Protein AF-A0A101MSZ0-F1 (afdb_monomer)

Radius of gyration: 18.2 Å; Cα contacts (8 Å, |Δi|>4): 68; chains: 1; bounding box: 48×34×47 Å

Mean predicted aligned error: 9.22 Å

Solvent-accessible surface area (backbone atoms only — not comparable to full-atom values): 7455 Å² total; per-residue (Å²): 107,49,68,53,32,49,51,37,28,51,51,32,48,50,64,41,64,52,72,87,68,67,93,82,49,63,66,69,79,69,37,85,77,57,60,75,51,67,66,57,51,57,62,54,51,48,53,57,49,42,71,75,42,57,81,89,47,35,65,58,46,51,51,50,52,51,51,53,50,53,50,51,51,53,51,52,51,52,51,41,53,48,37,49,72,70,72,53,94,76,76,48,62,67,60,30,51,37,56,36,28,50,52,50,29,54,56,28,49,52,48,33,53,53,39,49,49,52,52,54,50,40,71,76,53,68,74,77,77,81,131

Secondary structure (DSSP, 8-state):
-HHHHHHHHHHHHHHHH-----TT-HHHHHTTTTHHHHHHHHHHHHHHHHHSS-GGGHHHHHHHHHHHHHHHHHHHHHHHHHHHHHS-SS--HHHHHHHHHHHHHHHHHHHHHHHHHHHHHHHHS--PPP-

Sequence (131 aa):
MVLAMVAFLVANILEATMPPPNLLDPGIIFGDHRPLGMGMFFPAAMMMLSAAVSREHQGIAASLLLTTNNYAISIGLAIASTILCYTTDDMDLFAMCRNGWYVAVGLSSLGVIISVGSLFYQRRHPIMKPH

Foldseek 3Di:
DLVLLVVQLVVLVCQLPDDDDPPPDVCVVVPPPPCSNPVPPLVVQLVVQCLVDDPVCSVVSNVVSVVVVVVVVVVLVVVLVVLQVPVDPPNPPSVSSSSSSVVSSVVSVVVNVVVVVVVVVCVVPVDPRDD

Organism: Penicillium freii (NCBI:txid48697)

pLDDT: mean 77.39, std 14.08, range [36.91, 94.0]

InterPro domains:
  IPR020846 Major facilitator superfamily domain [PS50850] (1-131)
  IPR036259 MFS transporter superfamily [G3DSA:1.20.1250.20] (1-130)
  IPR036259 MFS transporter superfamily [SSF103473] (21-126)

Nearest PDB structures (foldseek):
  4ja4-assembly2_B  TM=5.532E-01  e=4.816E+00  Escherichia coli K-12

Structure (mmCIF, N/CA/C/O backbone):
data_AF-A0A101MSZ0-F1
#
_entry.id   AF-A0A101MSZ0-F1
#
loop_
_atom_site.group_PDB
_atom_site.id
_atom_site.type_symbol
_atom_site.label_atom_id
_atom_site.label_alt_id
_atom_site.label_comp_id
_atom_site.label_asym_id
_atom_site.label_entity_id
_atom_site.label_seq_id
_atom_site.pdbx_PDB_ins_code
_atom_site.Cartn_x
_atom_site.Cartn_y
_atom_site.Cartn_z
_atom_site.occupancy
_atom_site.B_iso_or_equiv
_atom_site.auth_seq_id
_atom_site.auth_comp_id
_atom_site.auth_asym_id
_atom_site.auth_atom_id
_atom_site.pdbx_PDB_model_num
ATOM 1 N N . MET A 1 1 ? -15.585 2.965 0.648 1.00 74.19 1 MET A N 1
ATOM 2 C CA . MET A 1 1 ? -14.369 2.122 0.595 1.00 74.19 1 MET A CA 1
ATOM 3 C C . MET A 1 1 ? -14.145 1.558 -0.805 1.00 74.19 1 MET A C 1
ATOM 5 O O . MET A 1 1 ? -13.200 2.008 -1.431 1.00 74.19 1 MET A O 1
ATOM 9 N N . VAL A 1 2 ? -15.032 0.715 -1.358 1.00 81.50 2 VAL A N 1
ATOM 10 C CA . VAL A 1 2 ? -14.841 0.123 -2.708 1.00 81.50 2 VAL A CA 1
ATOM 11 C C . VAL A 1 2 ? -14.612 1.175 -3.801 1.00 81.50 2 VAL A C 1
ATOM 13 O O . VAL A 1 2 ? -13.617 1.101 -4.509 1.00 81.50 2 VAL A O 1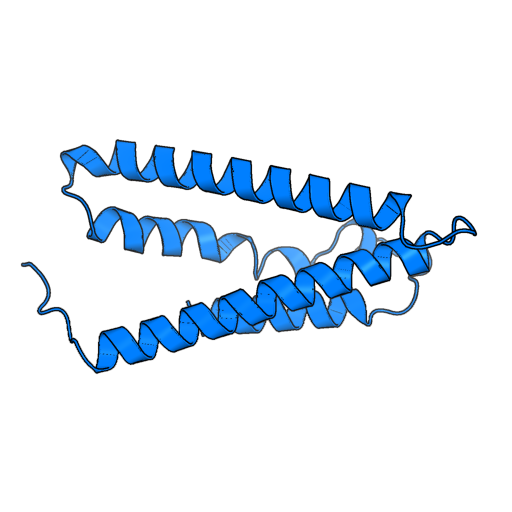
ATOM 16 N N . LEU A 1 3 ? -15.478 2.193 -3.899 1.00 79.62 3 LEU A N 1
ATOM 17 C CA . LEU A 1 3 ? -15.347 3.248 -4.916 1.00 79.62 3 LEU A CA 1
ATOM 18 C C . LEU A 1 3 ? -14.007 4.002 -4.818 1.00 79.62 3 LEU A C 1
ATOM 20 O O . LEU A 1 3 ? -13.386 4.280 -5.835 1.00 79.62 3 LEU A O 1
ATOM 24 N N . ALA A 1 4 ? -13.538 4.272 -3.596 1.00 76.69 4 ALA A N 1
ATOM 25 C CA . ALA A 1 4 ? -12.250 4.924 -3.362 1.00 76.69 4 ALA A CA 1
ATOM 26 C C . ALA A 1 4 ? -11.068 4.027 -3.770 1.00 76.69 4 ALA A C 1
ATOM 28 O O . ALA A 1 4 ? -10.131 4.514 -4.389 1.00 76.69 4 ALA A O 1
ATOM 29 N N . MET A 1 5 ? -11.129 2.720 -3.486 1.00 82.44 5 MET A N 1
ATOM 30 C CA . MET A 1 5 ? -10.090 1.765 -3.903 1.00 82.44 5 MET A CA 1
ATOM 31 C C . MET A 1 5 ? -10.036 1.605 -5.427 1.00 82.44 5 MET A C 1
ATOM 33 O O . MET A 1 5 ? -8.953 1.505 -5.992 1.00 82.44 5 MET A O 1
ATOM 37 N N . VAL A 1 6 ? -11.189 1.632 -6.104 1.00 83.94 6 VAL A N 1
ATOM 38 C CA . VAL A 1 6 ? -11.249 1.606 -7.573 1.00 83.94 6 VAL A CA 1
ATOM 39 C C . VAL A 1 6 ? -10.675 2.892 -8.164 1.00 83.94 6 VAL A C 1
ATOM 41 O O . VAL A 1 6 ? -9.855 2.818 -9.072 1.00 83.94 6 VAL A O 1
ATOM 44 N N . ALA A 1 7 ? -11.038 4.061 -7.630 1.00 79.75 7 ALA A N 1
ATOM 45 C CA . ALA A 1 7 ? -10.459 5.332 -8.067 1.00 79.75 7 ALA A CA 1
ATOM 46 C C . ALA A 1 7 ? -8.934 5.374 -7.850 1.00 79.75 7 ALA A C 1
ATOM 48 O O . ALA A 1 7 ? -8.203 5.824 -8.727 1.00 79.75 7 ALA A O 1
ATOM 49 N N . PHE A 1 8 ? -8.450 4.843 -6.722 1.00 79.31 8 PHE A N 1
A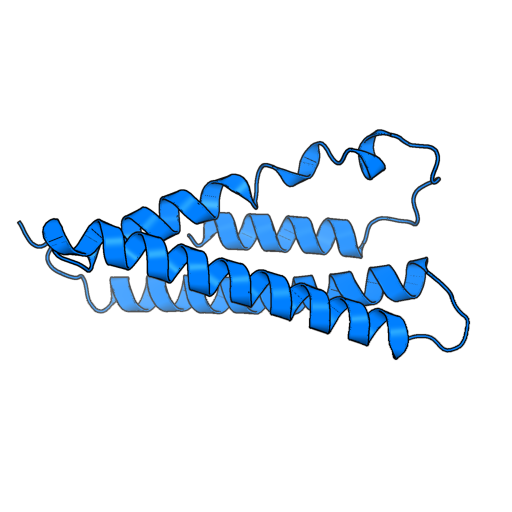TOM 50 C CA . PHE A 1 8 ? -7.020 4.728 -6.426 1.00 79.31 8 PHE A CA 1
ATOM 51 C C . PHE A 1 8 ? -6.298 3.784 -7.398 1.00 79.31 8 PHE A C 1
ATOM 53 O O . PHE A 1 8 ? -5.223 4.110 -7.894 1.00 79.31 8 PHE A O 1
ATOM 60 N N . LEU A 1 9 ? -6.909 2.644 -7.736 1.00 85.06 9 LEU A N 1
ATOM 61 C CA . LEU A 1 9 ? -6.382 1.731 -8.749 1.00 85.06 9 LEU A CA 1
ATOM 62 C C . LEU A 1 9 ? -6.306 2.396 -10.131 1.00 85.06 9 LEU A C 1
ATOM 64 O O . LEU A 1 9 ? -5.277 2.294 -10.792 1.00 85.06 9 LEU A O 1
ATOM 68 N N . VAL A 1 10 ? -7.362 3.096 -10.553 1.00 82.75 10 VAL A N 1
ATOM 69 C CA . VAL A 1 10 ? -7.386 3.821 -11.835 1.00 82.75 10 VAL A CA 1
ATOM 70 C C . VAL A 1 10 ? -6.297 4.891 -11.878 1.00 82.75 10 VAL A C 1
ATOM 72 O O . VAL A 1 10 ? -5.601 4.993 -12.885 1.00 82.75 10 VAL A O 1
ATOM 75 N N . ALA A 1 11 ? -6.099 5.634 -10.786 1.00 77.31 11 ALA A N 1
ATOM 76 C CA . ALA A 1 11 ? -5.021 6.613 -10.684 1.00 77.31 11 ALA A CA 1
ATOM 77 C C . ALA A 1 11 ? -3.640 5.957 -10.862 1.00 77.31 11 ALA A C 1
ATOM 79 O O . ALA A 1 11 ? -2.860 6.406 -11.694 1.00 77.31 11 ALA A O 1
ATOM 80 N N . ASN A 1 12 ? -3.367 4.845 -10.173 1.00 81.00 12 ASN A N 1
ATOM 81 C CA . ASN A 1 12 ? -2.087 4.137 -10.308 1.00 81.00 12 ASN A CA 1
ATOM 82 C C . ASN A 1 12 ? -1.873 3.540 -11.710 1.00 81.00 12 ASN A C 1
ATOM 84 O O . ASN A 1 12 ? -0.744 3.506 -12.193 1.00 81.00 12 ASN A O 1
ATOM 88 N N . ILE A 1 13 ? -2.935 3.083 -12.386 1.00 82.88 13 ILE A N 1
ATOM 89 C CA . ILE A 1 13 ? -2.852 2.604 -13.777 1.00 82.88 13 ILE A CA 1
ATOM 90 C C . ILE A 1 13 ? -2.522 3.760 -14.726 1.00 82.88 13 ILE A C 1
ATOM 92 O O . ILE A 1 13 ? -1.713 3.592 -15.640 1.00 82.88 13 ILE A O 1
ATOM 96 N N . LEU A 1 14 ? -3.134 4.927 -14.516 1.00 78.56 14 LEU A N 1
ATOM 97 C CA . LEU A 1 14 ? -2.862 6.111 -15.323 1.00 78.56 14 LEU A CA 1
ATOM 98 C C . LEU A 1 14 ? -1.398 6.548 -15.177 1.00 78.56 14 LEU A C 1
ATOM 100 O O . LEU A 1 14 ? -0.730 6.745 -16.185 1.00 78.56 14 LEU A O 1
ATOM 104 N N . GLU A 1 15 ? -0.875 6.584 -13.950 1.00 76.19 15 GLU A N 1
ATOM 105 C CA . GLU A 1 15 ? 0.538 6.895 -13.675 1.00 76.19 15 GLU A CA 1
ATOM 106 C C . GLU A 1 15 ? 1.495 5.853 -14.283 1.00 76.19 15 GLU A C 1
ATOM 108 O O . GLU A 1 15 ? 2.520 6.203 -14.863 1.00 76.19 15 GLU A O 1
ATOM 113 N N . ALA A 1 16 ? 1.139 4.564 -14.245 1.00 78.88 16 ALA A N 1
ATOM 114 C CA . ALA A 1 16 ? 1.944 3.505 -14.860 1.00 78.88 16 ALA A CA 1
ATOM 115 C C . ALA A 1 16 ? 1.971 3.563 -16.401 1.00 78.88 16 ALA A C 1
ATOM 117 O O . ALA A 1 16 ? 2.902 3.046 -17.023 1.00 78.88 16 ALA A O 1
ATOM 118 N N . THR A 1 17 ? 0.937 4.138 -17.025 1.00 74.75 17 THR A N 1
ATOM 119 C CA . THR A 1 17 ? 0.772 4.196 -18.491 1.00 74.75 17 THR A CA 1
ATOM 120 C C . THR A 1 17 ? 1.097 5.562 -19.084 1.00 74.75 17 THR A C 1
ATOM 122 O O . THR A 1 17 ? 1.127 5.694 -20.311 1.00 74.75 17 THR A O 1
ATOM 125 N N . MET A 1 18 ? 1.370 6.564 -18.246 1.00 66.31 18 MET A N 1
ATOM 126 C CA . MET A 1 18 ? 1.712 7.900 -18.708 1.00 66.31 18 MET A CA 1
ATOM 127 C C . MET A 1 18 ? 3.030 7.853 -19.506 1.00 66.31 18 MET A C 1
ATOM 129 O O . MET A 1 18 ? 4.019 7.286 -19.029 1.00 66.31 18 MET A O 1
ATOM 133 N N . PRO A 1 19 ? 3.068 8.403 -20.737 1.00 60.00 19 PRO A N 1
ATOM 134 C CA . PRO A 1 19 ? 4.305 8.493 -21.505 1.00 60.00 19 PRO A CA 1
ATOM 135 C C . PRO A 1 19 ? 5.331 9.357 -20.755 1.00 60.00 19 PRO A C 1
ATOM 137 O O . PRO A 1 19 ? 4.918 10.227 -19.984 1.00 60.00 19 PRO A O 1
ATOM 140 N N . PRO A 1 20 ? 6.648 9.140 -20.970 1.00 58.22 20 PRO A N 1
ATOM 141 C CA . PRO A 1 20 ? 7.694 9.884 -20.280 1.00 58.22 20 PRO A CA 1
ATOM 142 C C . PRO A 1 20 ? 7.431 11.381 -20.459 1.00 58.22 20 PRO A C 1
ATOM 144 O O . PRO A 1 20 ? 7.432 11.872 -21.593 1.00 58.22 20 PRO A O 1
ATOM 147 N N . PRO A 1 21 ? 7.126 12.100 -19.371 1.00 56.94 21 PRO A N 1
ATOM 148 C CA . PRO A 1 21 ? 6.801 13.501 -19.478 1.00 56.94 21 PRO A CA 1
ATOM 149 C C . PRO A 1 21 ? 8.040 14.254 -19.940 1.00 56.94 21 PRO A C 1
ATOM 151 O O . PRO A 1 21 ? 9.157 13.979 -19.493 1.00 56.94 21 PRO A O 1
ATOM 154 N N . ASN A 1 22 ? 7.848 15.253 -20.798 1.00 51.28 22 ASN A N 1
ATOM 155 C CA . ASN A 1 22 ? 8.842 16.308 -20.905 1.00 51.28 22 ASN A CA 1
ATOM 156 C C . ASN A 1 22 ? 9.007 16.870 -19.485 1.00 51.28 22 ASN A C 1
ATOM 158 O O . ASN A 1 22 ? 8.056 17.429 -18.944 1.00 51.28 22 ASN A O 1
ATOM 162 N N . LEU A 1 23 ? 10.190 16.719 -18.874 1.00 54.66 23 LEU A N 1
ATOM 163 C CA . LEU A 1 23 ? 10.507 17.169 -17.502 1.00 54.66 23 LEU A CA 1
ATOM 164 C C . LEU A 1 23 ? 10.247 18.672 -17.248 1.00 54.66 23 LEU A C 1
ATOM 166 O O . LEU A 1 23 ? 10.439 19.157 -16.139 1.00 54.66 23 LEU A O 1
ATOM 170 N N . LEU A 1 24 ? 9.833 19.409 -18.276 1.00 54.94 24 LEU A N 1
ATOM 171 C CA . LEU A 1 24 ? 9.521 20.829 -18.268 1.00 54.94 24 LEU A CA 1
ATOM 172 C C . LEU A 1 24 ? 8.043 21.135 -17.981 1.00 54.94 24 LEU A C 1
ATOM 174 O O . LEU A 1 24 ? 7.725 22.311 -17.844 1.00 54.94 24 LEU A O 1
ATOM 178 N N . ASP A 1 25 ? 7.152 20.137 -17.902 1.00 55.19 25 ASP A N 1
ATOM 179 C CA . ASP A 1 25 ? 5.719 20.382 -17.694 1.00 55.19 25 ASP A CA 1
ATOM 180 C C . ASP A 1 25 ? 5.351 20.437 -16.191 1.00 55.19 25 ASP A C 1
ATOM 182 O O . ASP A 1 25 ? 5.361 19.405 -15.504 1.00 55.19 25 ASP A O 1
ATOM 186 N N . PRO A 1 26 ? 5.020 21.620 -15.633 1.00 49.22 26 PRO A N 1
ATOM 187 C CA . PRO A 1 26 ? 4.801 21.794 -14.197 1.00 49.22 26 PRO A CA 1
ATOM 188 C C . PRO A 1 26 ? 3.610 20.991 -13.661 1.00 49.22 26 PRO A C 1
ATOM 190 O O . PRO A 1 26 ? 3.605 20.627 -12.485 1.00 49.22 26 PRO A O 1
ATOM 193 N N . GLY A 1 27 ? 2.621 20.661 -14.500 1.00 54.84 27 GLY A N 1
ATOM 194 C CA . GLY A 1 27 ? 1.423 19.920 -14.079 1.00 54.84 27 GLY A CA 1
ATOM 195 C C . GLY A 1 27 ? 1.716 18.507 -13.557 1.00 54.84 27 GLY A C 1
ATOM 196 O O . GLY A 1 27 ? 0.951 17.968 -12.757 1.00 54.84 27 GLY A O 1
ATOM 197 N N . ILE A 1 28 ? 2.854 17.931 -13.952 1.00 52.88 28 ILE A N 1
ATOM 198 C CA . ILE A 1 28 ? 3.278 16.572 -13.584 1.00 52.88 28 ILE A CA 1
ATOM 199 C C . ILE A 1 28 ? 4.202 16.594 -12.359 1.00 52.88 28 ILE A C 1
ATOM 201 O O . ILE A 1 28 ? 4.112 15.728 -11.493 1.00 52.88 28 ILE A O 1
ATOM 205 N N . ILE A 1 29 ? 5.026 17.637 -12.222 1.00 48.56 29 ILE A N 1
ATOM 206 C CA . ILE A 1 29 ? 5.887 17.854 -11.047 1.00 48.56 29 ILE A CA 1
ATOM 207 C C . ILE A 1 29 ? 5.031 18.242 -9.825 1.00 48.56 29 ILE A C 1
ATOM 209 O O . ILE A 1 29 ? 5.241 17.751 -8.710 1.00 48.56 29 ILE A O 1
ATOM 213 N N . PHE A 1 30 ? 4.017 19.087 -10.042 1.00 46.19 30 PHE A N 1
ATOM 214 C CA . PHE A 1 30 ? 3.120 19.575 -8.993 1.00 46.19 30 PHE A CA 1
ATOM 215 C C . PHE A 1 30 ? 1.845 18.736 -8.833 1.00 46.19 30 PHE A C 1
ATOM 217 O O . PHE A 1 30 ? 1.302 18.689 -7.732 1.00 46.19 30 PHE A O 1
ATOM 224 N N . GLY A 1 31 ? 1.469 17.918 -9.820 1.00 53.31 31 GLY A N 1
ATOM 225 C CA . GLY A 1 31 ? 0.521 16.812 -9.669 1.00 53.31 31 GLY A CA 1
ATOM 226 C C . GLY A 1 31 ? -0.827 17.220 -9.074 1.00 53.31 31 GLY A C 1
ATOM 227 O O . GLY A 1 31 ? -1.179 16.756 -7.987 1.00 53.31 31 GLY A O 1
ATOM 228 N N . ASP A 1 32 ? -1.589 18.018 -9.821 1.00 50.34 32 ASP A N 1
ATOM 229 C CA . ASP A 1 32 ? -2.951 18.464 -9.476 1.00 50.34 32 ASP A CA 1
ATOM 230 C C . ASP A 1 32 ? -3.971 17.308 -9.352 1.00 50.34 32 ASP A C 1
ATOM 232 O O . ASP A 1 32 ? -5.037 17.463 -8.760 1.00 50.34 32 ASP A O 1
ATOM 236 N N . HIS A 1 33 ? -3.638 16.112 -9.850 1.00 52.00 33 HIS A N 1
ATOM 237 C CA . HIS A 1 33 ? -4.522 14.937 -9.873 1.00 52.00 33 HIS A CA 1
ATOM 238 C C . HIS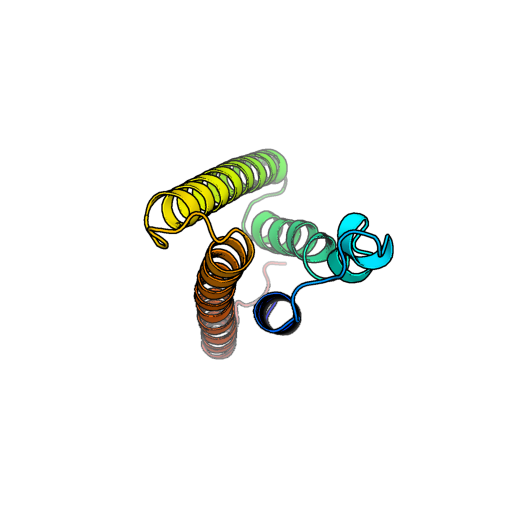 A 1 33 ? -4.384 14.014 -8.644 1.00 52.00 33 HIS A C 1
ATOM 240 O O . HIS A 1 33 ? -5.259 13.186 -8.380 1.00 52.00 33 HIS A O 1
ATOM 246 N N . ARG A 1 34 ? -3.313 14.163 -7.851 1.00 55.62 34 ARG A N 1
ATOM 247 C CA . ARG A 1 34 ? -3.018 13.333 -6.663 1.00 55.62 34 ARG A CA 1
ATOM 248 C C . ARG A 1 34 ? -3.994 13.449 -5.471 1.00 55.62 34 ARG A C 1
ATOM 250 O O . ARG A 1 34 ? -4.130 12.455 -4.751 1.00 55.62 34 ARG A O 1
ATOM 257 N N . PRO A 1 35 ? -4.690 14.578 -5.204 1.00 54.09 35 PRO A N 1
ATOM 258 C CA . PRO A 1 35 ? -5.424 14.739 -3.941 1.00 54.09 35 PRO A CA 1
ATOM 259 C C . PRO A 1 35 ? -6.632 13.808 -3.758 1.00 54.09 35 PRO A C 1
ATOM 261 O O . PRO A 1 35 ? -6.981 13.474 -2.623 1.00 54.09 35 PRO A O 1
ATOM 264 N N . LEU A 1 36 ? -7.280 13.378 -4.848 1.00 52.03 36 LEU A N 1
ATOM 265 C CA . LEU A 1 36 ? -8.597 12.725 -4.781 1.00 52.03 36 LEU A CA 1
ATOM 266 C C . LEU A 1 36 ? -8.567 11.325 -4.143 1.00 52.03 36 LEU A C 1
ATOM 268 O O . LEU A 1 36 ? -9.507 10.957 -3.441 1.00 52.03 36 LEU A O 1
ATOM 272 N N . GLY A 1 37 ? -7.493 10.555 -4.337 1.00 51.03 37 GLY A N 1
ATOM 273 C CA . GLY A 1 37 ? -7.361 9.209 -3.762 1.00 51.03 37 GLY A CA 1
ATOM 274 C C . GLY A 1 37 ? -6.771 9.194 -2.348 1.00 51.03 37 GLY A C 1
ATOM 275 O O . GLY A 1 37 ? -7.202 8.414 -1.499 1.00 51.03 37 GLY A O 1
ATOM 276 N N . MET A 1 38 ? -5.804 10.077 -2.079 1.00 56.94 38 MET A N 1
ATOM 277 C CA . MET A 1 38 ? -4.988 10.032 -0.860 1.00 56.94 38 MET A CA 1
ATOM 278 C C . MET A 1 38 ? -5.645 10.752 0.334 1.00 56.94 38 MET A C 1
ATOM 280 O O . MET A 1 38 ? -5.450 10.340 1.476 1.00 56.94 38 MET A O 1
ATOM 284 N N . GLY A 1 39 ? -6.481 11.775 0.098 1.00 61.84 39 GLY A N 1
ATOM 285 C CA . GLY A 1 39 ? -7.109 12.555 1.177 1.00 61.84 39 GLY A CA 1
ATOM 286 C C . GLY A 1 39 ? -8.334 11.898 1.833 1.00 61.84 39 GLY A C 1
ATOM 287 O O . GLY A 1 39 ? -8.601 12.117 3.014 1.00 61.84 39 GLY A O 1
ATOM 288 N N . MET A 1 40 ? -9.084 11.071 1.097 1.00 60.72 40 MET A N 1
ATOM 289 C CA . MET A 1 40 ? -10.368 10.525 1.572 1.00 60.72 40 MET A CA 1
ATOM 290 C C . MET A 1 40 ? -10.247 9.222 2.375 1.00 60.72 40 MET A C 1
ATOM 292 O O . MET A 1 40 ? -11.153 8.889 3.143 1.00 60.72 40 MET A O 1
ATOM 296 N N . PHE A 1 41 ? -9.154 8.468 2.222 1.00 69.38 41 PHE A N 1
ATOM 297 C CA . PHE A 1 41 ? -8.995 7.172 2.893 1.00 69.38 41 PHE A CA 1
ATOM 298 C C . PHE A 1 41 ? -8.862 7.316 4.414 1.00 69.38 41 PHE A C 1
ATOM 300 O O . PHE A 1 41 ? -9.476 6.553 5.159 1.00 69.38 41 PHE A O 1
ATOM 307 N N . PHE A 1 42 ? -8.116 8.322 4.871 1.00 72.31 42 PHE A N 1
ATOM 308 C CA . PHE A 1 42 ? -7.814 8.511 6.286 1.00 72.31 42 PHE A CA 1
ATOM 309 C C . PHE A 1 42 ? -9.060 8.754 7.164 1.00 72.31 42 PHE A C 1
ATOM 311 O O . PHE A 1 42 ? -9.265 7.986 8.106 1.00 72.31 42 PHE A O 1
ATOM 318 N N . PRO A 1 43 ? -9.952 9.727 6.868 1.00 77.44 43 PRO A N 1
ATOM 319 C CA . PRO A 1 43 ? -11.161 9.932 7.669 1.00 77.44 43 PRO A CA 1
ATOM 320 C C . PRO A 1 43 ? -12.122 8.737 7.606 1.00 77.44 43 PRO A C 1
ATOM 322 O O . PRO A 1 43 ? -12.748 8.402 8.608 1.00 77.44 43 PRO A O 1
ATOM 325 N N . ALA A 1 44 ? -12.210 8.047 6.464 1.00 76.88 44 ALA A N 1
ATOM 326 C CA . ALA A 1 44 ? -13.050 6.859 6.335 1.00 76.88 44 ALA A CA 1
ATOM 327 C C . ALA A 1 44 ? -12.531 5.684 7.186 1.00 76.88 44 ALA A C 1
ATOM 329 O O . ALA A 1 44 ? -13.318 5.031 7.873 1.00 76.88 44 ALA A O 1
ATOM 330 N N . ALA A 1 45 ? -11.218 5.435 7.175 1.00 79.31 45 ALA A N 1
ATOM 331 C CA . ALA A 1 45 ? -10.583 4.413 8.004 1.00 79.31 45 ALA A CA 1
ATOM 332 C C . ALA A 1 45 ? -10.706 4.744 9.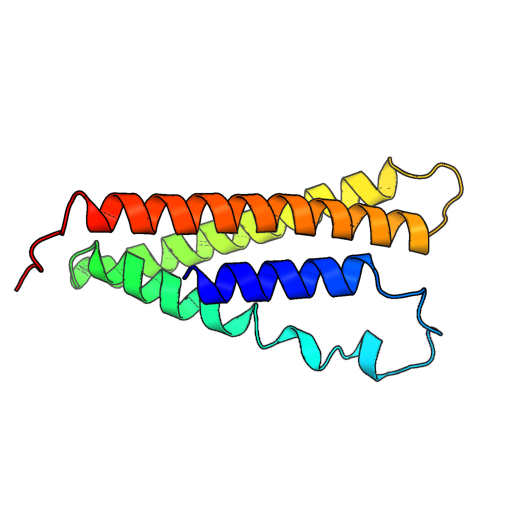500 1.00 79.31 45 ALA A C 1
ATOM 334 O O . ALA A 1 45 ? -11.054 3.868 10.293 1.00 79.31 45 ALA A O 1
ATOM 335 N N . MET A 1 46 ? -10.523 6.018 9.868 1.00 85.62 46 MET A N 1
ATOM 336 C CA . MET A 1 46 ? -10.763 6.505 11.227 1.00 85.62 46 MET A CA 1
ATOM 337 C C . MET A 1 46 ? -12.204 6.259 11.673 1.00 85.62 46 MET A C 1
ATOM 339 O O . MET A 1 46 ? -12.411 5.674 12.729 1.00 85.62 46 MET A O 1
ATOM 343 N N . MET A 1 47 ? -13.204 6.628 10.866 1.00 84.75 47 MET A N 1
ATOM 344 C CA . MET A 1 47 ? -14.612 6.384 11.206 1.00 84.75 47 MET A CA 1
ATOM 345 C C . MET A 1 47 ? -14.908 4.898 11.424 1.00 84.75 47 MET A C 1
ATOM 347 O O . MET A 1 47 ? -15.609 4.548 12.372 1.00 84.75 47 MET A O 1
ATOM 351 N N . MET A 1 48 ? -14.371 4.021 10.570 1.00 82.88 48 MET A N 1
ATOM 352 C CA . MET A 1 48 ? -14.561 2.576 10.712 1.00 82.88 48 MET A CA 1
ATOM 353 C C . MET A 1 48 ? -13.917 2.035 11.992 1.00 82.88 48 MET A C 1
ATOM 355 O O . MET A 1 48 ? -14.546 1.252 12.701 1.00 82.88 48 MET A O 1
ATOM 359 N N . LEU A 1 49 ? -12.694 2.465 12.313 1.00 85.12 49 LEU A N 1
ATOM 360 C CA . LEU A 1 49 ? -11.979 1.996 13.499 1.00 85.12 49 LEU A CA 1
ATOM 361 C C . LEU A 1 49 ? -12.574 2.571 14.792 1.00 85.12 49 LEU A C 1
ATOM 363 O O . LEU A 1 49 ? -12.760 1.840 15.761 1.00 85.12 49 LEU A O 1
ATOM 367 N N . SER A 1 50 ? -12.944 3.853 14.798 1.00 85.44 50 SER A N 1
ATOM 368 C CA . SER A 1 50 ? -13.601 4.507 15.934 1.00 85.44 50 SER A CA 1
ATOM 369 C C . SER A 1 50 ? -14.990 3.939 16.236 1.00 85.44 50 SER A C 1
ATOM 371 O O . SER A 1 50 ? -15.421 4.020 17.383 1.00 85.44 50 SER A O 1
ATOM 373 N N . ALA A 1 51 ? -15.681 3.362 15.245 1.00 85.12 51 ALA A N 1
ATOM 374 C CA . ALA A 1 51 ? -16.947 2.651 15.443 1.00 85.12 51 ALA A CA 1
ATOM 375 C C . ALA A 1 51 ? -16.765 1.243 16.042 1.00 85.12 51 ALA A C 1
ATOM 377 O O . ALA A 1 51 ? -17.717 0.683 16.580 1.00 85.12 51 ALA A O 1
ATOM 378 N N . ALA A 1 52 ? -15.560 0.670 15.957 1.00 84.50 52 ALA A N 1
ATOM 379 C CA . ALA A 1 52 ? -15.237 -0.646 16.507 1.00 84.50 52 ALA A CA 1
ATOM 380 C C . ALA A 1 52 ? -14.752 -0.596 17.968 1.00 84.50 52 ALA A C 1
ATOM 382 O O . ALA A 1 52 ? -14.577 -1.643 18.590 1.00 84.50 52 ALA A O 1
ATOM 383 N N . VAL A 1 53 ? -14.526 0.601 18.520 1.00 88.00 53 VAL A N 1
ATOM 384 C CA . VAL A 1 53 ? -14.020 0.808 19.884 1.00 88.00 53 VAL A CA 1
ATOM 385 C C . VAL A 1 53 ? -14.944 1.730 20.681 1.00 88.00 53 VAL A C 1
ATOM 387 O O . VAL A 1 53 ? -15.664 2.553 20.117 1.00 88.00 53 VAL A O 1
ATOM 390 N N . SER A 1 54 ? -14.923 1.626 22.013 1.00 86.44 54 SER A N 1
ATOM 391 C CA . SER A 1 54 ? -15.663 2.562 22.866 1.00 86.44 54 SER A CA 1
ATOM 392 C C . SER A 1 54 ? -15.065 3.972 22.797 1.00 86.44 54 SER A C 1
ATOM 394 O O . SER A 1 54 ? -13.884 4.144 22.489 1.00 86.44 54 SER A O 1
ATOM 396 N N . ARG A 1 55 ? -15.876 4.996 23.109 1.00 84.12 55 ARG A N 1
ATOM 397 C CA . ARG A 1 55 ? -15.479 6.417 23.019 1.00 84.12 55 ARG A CA 1
ATOM 398 C C . ARG A 1 55 ? -14.174 6.739 23.754 1.00 84.12 55 ARG A C 1
ATOM 400 O O . ARG A 1 55 ? -13.375 7.512 23.244 1.00 84.12 55 ARG A O 1
ATOM 407 N N . GLU A 1 56 ? -13.940 6.111 24.903 1.00 89.69 56 GLU A N 1
ATOM 408 C CA . GLU A 1 56 ? -12.728 6.294 25.713 1.00 89.69 56 GLU A CA 1
ATOM 409 C C . GLU A 1 56 ? -11.447 5.832 24.994 1.00 89.69 56 GLU A C 1
ATOM 411 O O . GLU A 1 56 ? -10.394 6.447 25.137 1.00 89.69 56 GLU A O 1
ATOM 416 N N . HIS A 1 57 ? -11.540 4.809 24.139 1.00 89.94 57 HIS A N 1
ATOM 417 C CA . HIS A 1 57 ? -10.393 4.238 23.426 1.00 89.94 57 HIS A CA 1
ATOM 418 C C . HIS A 1 57 ? -10.222 4.791 22.002 1.00 89.94 57 HIS A C 1
ATOM 420 O O . HIS A 1 57 ? -9.320 4.360 21.280 1.00 89.94 57 HIS A O 1
ATOM 426 N N . GLN A 1 58 ? -11.040 5.758 21.570 1.00 86.88 58 GLN A N 1
ATOM 427 C CA . GLN A 1 58 ? -10.944 6.327 20.218 1.00 86.88 58 GLN A CA 1
ATOM 428 C C . GLN A 1 58 ? -9.607 7.040 19.969 1.00 86.88 58 GLN A C 1
ATOM 430 O O . GLN A 1 58 ? -9.104 7.005 18.847 1.00 86.88 58 GLN A O 1
ATOM 435 N N . GLY A 1 59 ? -8.990 7.614 21.009 1.00 87.19 59 GLY A N 1
ATOM 436 C CA . GLY A 1 59 ? -7.639 8.181 20.920 1.00 87.19 59 GLY A CA 1
ATOM 437 C C . GLY A 1 59 ? -6.556 7.124 20.667 1.00 87.19 59 GLY A C 1
ATOM 438 O O . GLY A 1 59 ? -5.636 7.360 19.888 1.00 87.19 59 GLY A O 1
ATOM 439 N N . ILE A 1 60 ? -6.703 5.931 21.256 1.00 90.69 60 ILE A N 1
ATOM 440 C CA . ILE A 1 60 ? -5.794 4.793 21.036 1.00 90.69 60 ILE A CA 1
ATOM 441 C C . ILE A 1 60 ? -6.011 4.197 19.639 1.00 90.69 60 ILE A C 1
ATOM 443 O O . ILE A 1 60 ? -5.055 3.867 18.945 1.00 90.69 60 ILE A O 1
ATOM 447 N N . ALA A 1 61 ? -7.263 4.113 19.183 1.00 88.12 61 ALA A N 1
ATOM 448 C CA . ALA A 1 61 ? -7.568 3.740 17.805 1.00 88.12 61 ALA A CA 1
ATOM 449 C C . ALA A 1 61 ? -6.926 4.710 16.797 1.00 88.12 61 ALA A C 1
ATOM 451 O O . ALA A 1 61 ? -6.337 4.270 15.811 1.00 88.12 61 ALA A O 1
ATOM 452 N N . ALA A 1 62 ? -6.987 6.018 17.064 1.00 88.94 62 ALA A N 1
ATOM 453 C CA . ALA A 1 62 ? -6.370 7.033 16.215 1.00 88.94 62 ALA A CA 1
ATOM 454 C C . ALA A 1 62 ? -4.849 6.871 16.112 1.00 88.94 62 ALA A C 1
ATOM 456 O O . ALA A 1 62 ? -4.298 6.904 15.009 1.00 88.94 62 ALA A O 1
ATOM 457 N N . SER A 1 63 ? -4.171 6.676 17.248 1.00 91.50 63 SER A N 1
ATOM 458 C CA . SER A 1 63 ? -2.718 6.497 17.264 1.00 91.50 63 SER A CA 1
ATOM 459 C C . SER A 1 63 ? -2.307 5.204 16.568 1.00 91.50 63 SER A C 1
ATOM 461 O O . SER A 1 63 ? -1.379 5.231 15.765 1.00 91.50 63 SER A O 1
ATOM 463 N N . LEU A 1 64 ? -3.041 4.107 16.782 1.00 91.88 64 LEU A N 1
ATOM 464 C CA . LEU A 1 64 ? -2.794 2.843 16.095 1.00 91.88 64 LEU A CA 1
ATOM 465 C C . LEU A 1 64 ? -2.935 2.999 14.577 1.00 91.88 64 LEU A C 1
ATOM 467 O O . LEU A 1 64 ? -2.038 2.579 13.848 1.00 91.88 64 LEU A O 1
ATOM 471 N N . LEU A 1 65 ? -4.006 3.647 14.098 1.00 90.44 65 LEU A N 1
ATOM 472 C CA . LEU A 1 65 ? -4.183 3.895 12.665 1.00 90.44 65 LEU A CA 1
ATOM 473 C C . LEU A 1 65 ? -3.013 4.704 12.096 1.00 90.44 65 LEU A C 1
ATOM 475 O O . LEU A 1 65 ? -2.471 4.344 11.051 1.00 90.44 65 LEU A O 1
ATOM 479 N N . LEU A 1 66 ? -2.610 5.775 12.783 1.00 90.38 66 LEU A N 1
ATOM 480 C CA . LEU A 1 66 ? -1.499 6.618 12.352 1.00 90.38 66 LEU A CA 1
ATOM 481 C C . LEU A 1 66 ? -0.178 5.838 12.314 1.00 90.38 66 LEU A C 1
ATOM 483 O O . LEU A 1 66 ? 0.556 5.924 11.331 1.00 90.38 66 LEU A O 1
ATOM 487 N N . THR A 1 67 ? 0.115 5.046 13.347 1.00 93.25 67 THR A N 1
ATOM 488 C CA . THR A 1 67 ? 1.312 4.201 13.403 1.00 93.25 67 THR A CA 1
ATOM 489 C C . THR A 1 67 ? 1.314 3.186 12.265 1.00 93.25 67 THR A C 1
ATOM 491 O O . THR A 1 67 ? 2.302 3.097 11.536 1.00 93.25 67 THR A O 1
ATOM 494 N N . THR A 1 68 ? 0.213 2.464 12.055 1.00 91.44 68 THR A N 1
ATOM 495 C CA . THR A 1 68 ? 0.088 1.508 10.948 1.00 91.44 68 THR A CA 1
ATOM 496 C C . THR A 1 68 ? 0.265 2.194 9.595 1.00 91.44 68 THR A C 1
ATOM 498 O O . THR A 1 68 ? 0.986 1.678 8.742 1.00 91.44 68 THR A O 1
ATOM 501 N N . ASN A 1 69 ? -0.319 3.380 9.407 1.00 87.50 69 ASN A N 1
ATOM 502 C CA . ASN A 1 69 ? -0.164 4.159 8.181 1.00 87.50 69 ASN A CA 1
ATOM 503 C C . ASN A 1 69 ? 1.298 4.579 7.945 1.00 87.50 69 ASN A C 1
ATOM 505 O O . ASN A 1 69 ? 1.810 4.433 6.838 1.00 87.50 69 ASN A O 1
ATOM 509 N N . ASN A 1 70 ? 2.001 5.029 8.987 1.00 89.56 70 ASN A N 1
ATOM 510 C CA . ASN A 1 70 ? 3.415 5.405 8.891 1.00 89.56 70 ASN A CA 1
ATOM 511 C C . ASN A 1 70 ? 4.320 4.209 8.549 1.00 89.56 70 ASN A C 1
ATOM 513 O O . ASN A 1 70 ? 5.252 4.346 7.750 1.00 89.56 70 ASN A O 1
ATOM 517 N N . TYR A 1 71 ? 4.026 3.027 9.099 1.00 94.00 71 TYR A N 1
ATOM 518 C CA . TYR A 1 71 ? 4.720 1.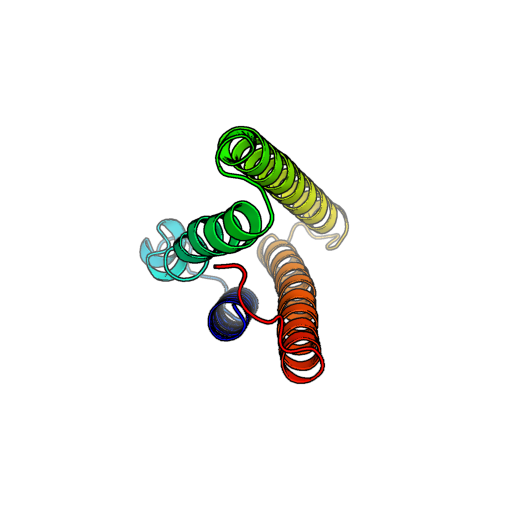796 8.718 1.00 94.00 71 TYR A CA 1
ATOM 519 C C . TYR A 1 71 ? 4.431 1.409 7.267 1.00 94.00 71 TYR A C 1
ATOM 521 O O . TYR A 1 71 ? 5.360 1.079 6.534 1.00 94.00 71 TYR A O 1
ATOM 529 N N . ALA A 1 72 ? 3.174 1.495 6.825 1.00 89.19 72 ALA A N 1
ATOM 530 C CA . ALA A 1 72 ? 2.797 1.180 5.449 1.00 89.19 72 ALA A CA 1
ATOM 531 C C . ALA A 1 72 ? 3.504 2.093 4.434 1.00 89.19 72 ALA A C 1
ATOM 533 O O . ALA A 1 72 ? 4.028 1.598 3.437 1.00 89.19 72 ALA A O 1
ATOM 534 N N . ILE A 1 73 ? 3.586 3.399 4.714 1.00 87.25 73 ILE A N 1
ATOM 535 C CA . ILE A 1 73 ? 4.336 4.355 3.885 1.00 87.25 73 ILE A CA 1
ATOM 536 C C . ILE A 1 73 ? 5.815 3.959 3.830 1.00 87.25 73 ILE A C 1
ATOM 538 O O . ILE A 1 73 ? 6.370 3.836 2.742 1.00 87.25 73 ILE A O 1
ATOM 542 N N . SER A 1 74 ? 6.439 3.686 4.980 1.00 92.06 74 SER A N 1
ATOM 543 C CA . SER A 1 74 ? 7.852 3.278 5.042 1.00 92.06 74 SER A CA 1
ATOM 544 C C . SER A 1 74 ? 8.135 2.000 4.243 1.00 92.06 74 SER A C 1
ATOM 546 O O . SER A 1 74 ? 9.115 1.940 3.504 1.00 92.06 74 SER A O 1
ATOM 548 N N . ILE A 1 75 ? 7.261 0.994 4.343 1.00 91.94 75 ILE A N 1
ATOM 549 C CA . ILE A 1 75 ? 7.377 -0.258 3.579 1.00 91.94 75 ILE A CA 1
ATOM 550 C C . ILE A 1 75 ? 7.208 0.008 2.080 1.00 91.94 75 ILE A C 1
ATOM 552 O O . ILE A 1 75 ? 7.984 -0.508 1.279 1.00 91.94 75 ILE A O 1
ATOM 556 N N . GLY A 1 76 ? 6.235 0.839 1.696 1.00 88.38 76 GLY A N 1
ATOM 557 C CA . GLY A 1 76 ? 6.034 1.242 0.305 1.00 88.38 76 GLY A CA 1
ATOM 558 C C . GLY A 1 76 ? 7.268 1.927 -0.284 1.00 88.38 76 GLY A C 1
ATOM 559 O O . GLY A 1 76 ? 7.707 1.557 -1.372 1.00 88.38 76 GLY A O 1
ATOM 560 N N . LEU A 1 77 ? 7.877 2.858 0.461 1.00 88.44 77 LEU A N 1
ATOM 561 C CA . LEU A 1 77 ? 9.134 3.496 0.059 1.00 88.44 77 LEU A CA 1
ATOM 562 C C . LEU A 1 77 ? 10.274 2.476 -0.063 1.00 88.44 77 LEU A C 1
ATOM 564 O O . LEU A 1 77 ? 10.994 2.504 -1.054 1.00 88.44 77 LEU A O 1
ATOM 568 N N . ALA A 1 78 ? 10.417 1.550 0.888 1.00 90.94 78 ALA A N 1
ATOM 569 C CA . ALA A 1 78 ? 11.462 0.525 0.841 1.00 90.94 78 ALA A CA 1
ATOM 570 C C . ALA A 1 78 ? 11.326 -0.404 -0.380 1.00 90.94 78 ALA A C 1
ATOM 572 O O . ALA A 1 78 ? 12.317 -0.713 -1.049 1.00 90.94 78 ALA A O 1
ATOM 573 N N . ILE A 1 79 ? 10.098 -0.818 -0.708 1.00 90.19 79 ILE A N 1
ATOM 574 C CA . ILE A 1 79 ? 9.804 -1.597 -1.916 1.00 90.19 79 ILE A CA 1
ATOM 575 C C . ILE A 1 79 ? 10.156 -0.782 -3.166 1.00 90.19 79 ILE A C 1
ATOM 577 O O . ILE A 1 79 ? 10.858 -1.290 -4.039 1.00 90.19 79 ILE A O 1
ATOM 581 N N . ALA A 1 80 ? 9.741 0.488 -3.235 1.00 85.81 80 ALA A N 1
ATOM 582 C CA . ALA A 1 80 ? 10.053 1.362 -4.365 1.00 85.81 80 ALA A CA 1
ATOM 583 C C . ALA A 1 80 ? 11.569 1.538 -4.560 1.00 85.81 80 ALA A C 1
ATOM 585 O O . ALA A 1 80 ? 12.059 1.397 -5.680 1.00 85.81 80 ALA A O 1
ATOM 586 N N . SER A 1 81 ? 12.323 1.764 -3.479 1.00 85.44 81 SER A N 1
ATOM 587 C CA . SER A 1 81 ? 13.788 1.844 -3.522 1.00 85.44 81 SER A CA 1
ATOM 588 C C . SER A 1 81 ? 14.423 0.545 -4.017 1.00 85.44 81 SER A C 1
ATOM 590 O O . SER A 1 81 ? 15.355 0.585 -4.814 1.00 85.44 81 SER A O 1
ATOM 592 N N . THR A 1 82 ? 13.893 -0.607 -3.601 1.00 89.56 82 THR A N 1
ATOM 593 C CA . THR A 1 82 ? 14.383 -1.917 -4.055 1.00 89.56 82 THR A CA 1
ATOM 594 C C . THR A 1 82 ? 14.146 -2.099 -5.556 1.00 89.56 82 THR A C 1
ATOM 596 O O . THR A 1 82 ? 15.055 -2.486 -6.282 1.00 89.56 82 THR A O 1
ATOM 599 N N . ILE A 1 83 ? 12.956 -1.764 -6.056 1.00 86.62 83 ILE A N 1
ATOM 600 C CA . ILE A 1 83 ? 12.646 -1.858 -7.492 1.00 86.62 83 ILE A CA 1
ATOM 601 C C . ILE A 1 83 ? 13.582 -0.961 -8.304 1.00 86.62 83 ILE A C 1
ATOM 603 O O . ILE A 1 83 ? 14.090 -1.397 -9.340 1.00 86.62 83 ILE A O 1
ATOM 607 N N . LEU A 1 84 ? 13.852 0.251 -7.810 1.00 79.69 84 LEU A N 1
ATOM 608 C CA . LEU A 1 84 ? 14.812 1.166 -8.420 1.00 79.69 84 LEU A CA 1
ATOM 609 C C . LEU A 1 84 ? 16.199 0.508 -8.507 1.00 79.69 84 LEU A C 1
ATOM 611 O O . LEU A 1 84 ? 16.790 0.471 -9.574 1.00 79.69 84 LEU A O 1
ATOM 615 N N . CYS A 1 85 ? 16.704 -0.088 -7.428 1.00 82.50 85 CYS A N 1
ATOM 616 C CA . CYS A 1 85 ? 18.052 -0.660 -7.430 1.00 82.50 85 CYS A CA 1
ATOM 617 C C . CYS A 1 85 ? 18.222 -1.950 -8.254 1.00 82.50 85 CYS A C 1
ATOM 619 O O . CYS A 1 85 ? 19.348 -2.236 -8.646 1.00 82.50 85 CYS A O 1
ATOM 621 N N . TYR A 1 86 ? 17.164 -2.738 -8.485 1.00 82.94 86 TYR A N 1
ATOM 622 C CA . TYR A 1 86 ? 17.308 -4.125 -8.968 1.00 82.94 86 TYR A C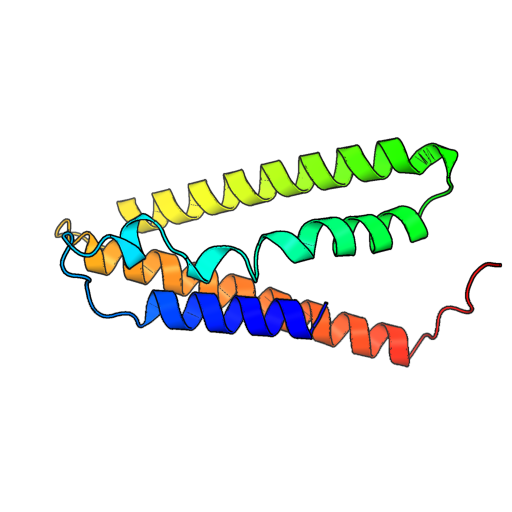A 1
ATOM 623 C C . TYR A 1 86 ? 16.594 -4.465 -10.286 1.00 82.94 86 TYR A C 1
ATOM 625 O O . TYR A 1 86 ? 16.711 -5.600 -10.742 1.00 82.94 86 TYR A O 1
ATOM 633 N N . THR A 1 87 ? 15.836 -3.550 -10.900 1.00 76.31 87 THR A N 1
ATOM 634 C CA . THR A 1 87 ? 14.996 -3.910 -12.069 1.00 76.31 87 THR A CA 1
ATOM 635 C C . THR A 1 87 ? 15.599 -3.527 -13.426 1.00 76.31 87 THR A C 1
ATOM 637 O O . THR A 1 87 ? 15.146 -4.026 -14.452 1.00 76.31 87 THR A O 1
ATOM 640 N N . THR A 1 88 ? 16.612 -2.660 -13.462 1.00 69.38 88 THR A N 1
ATOM 641 C CA . THR A 1 88 ? 17.228 -2.183 -14.709 1.00 69.38 88 THR A CA 1
ATOM 642 C C . THR A 1 88 ? 18.739 -2.084 -14.537 1.00 69.38 88 THR A C 1
ATOM 644 O O . THR A 1 88 ? 19.202 -1.394 -13.635 1.00 69.38 88 THR A O 1
ATOM 647 N N . ASP A 1 89 ? 19.485 -2.731 -15.436 1.00 67.94 89 ASP A N 1
ATOM 648 C CA . ASP A 1 89 ? 20.953 -2.659 -15.483 1.00 67.94 89 ASP A CA 1
ATOM 649 C C . ASP A 1 89 ? 21.455 -1.304 -16.036 1.00 67.94 89 ASP A C 1
ATOM 651 O O . ASP A 1 89 ? 22.509 -0.819 -15.634 1.00 67.94 89 ASP A O 1
ATOM 655 N N . ASP A 1 90 ? 20.668 -0.645 -16.899 1.00 64.56 90 ASP A N 1
ATOM 656 C CA . ASP A 1 90 ? 21.089 0.515 -17.709 1.00 64.56 90 ASP A CA 1
ATOM 657 C C . ASP A 1 90 ? 20.648 1.903 -17.186 1.00 64.56 90 ASP A C 1
ATOM 659 O O . ASP A 1 90 ? 20.481 2.833 -17.973 1.00 64.56 90 ASP A O 1
ATOM 663 N N . MET A 1 91 ? 20.445 2.094 -15.874 1.00 66.50 91 MET A N 1
ATOM 664 C CA . MET A 1 91 ? 20.087 3.402 -15.265 1.00 66.50 91 MET A CA 1
ATOM 665 C C . MET A 1 91 ? 18.926 4.162 -15.956 1.00 66.50 91 MET A C 1
ATOM 667 O O . MET A 1 91 ? 18.813 5.386 -15.833 1.00 66.50 91 MET A O 1
ATOM 671 N N . ASP A 1 92 ? 18.045 3.462 -16.678 1.00 78.25 92 ASP A N 1
ATOM 672 C CA . ASP A 1 92 ? 16.882 4.067 -17.322 1.00 78.25 92 ASP A CA 1
ATOM 673 C C . ASP A 1 92 ? 15.824 4.397 -16.263 1.00 78.25 92 ASP A C 1
ATOM 675 O O . ASP A 1 92 ? 14.962 3.586 -15.906 1.00 78.25 92 ASP A O 1
ATOM 679 N N . LEU A 1 93 ? 15.905 5.627 -15.753 1.00 73.81 93 LEU A N 1
ATOM 680 C CA . LEU A 1 93 ? 15.039 6.154 -14.703 1.00 73.81 93 LEU A CA 1
ATOM 681 C C . LEU A 1 93 ? 13.548 6.022 -15.052 1.00 73.81 93 LEU A C 1
ATOM 683 O O . LEU A 1 93 ? 12.728 5.798 -14.157 1.00 73.81 93 LEU A O 1
ATOM 687 N N . PHE A 1 94 ? 13.184 6.126 -16.334 1.00 75.88 94 PHE A N 1
ATOM 688 C CA . PHE A 1 94 ? 11.792 6.001 -16.764 1.00 75.88 94 PHE A CA 1
ATOM 689 C C . PHE A 1 94 ? 11.300 4.557 -16.656 1.00 75.88 94 PHE A C 1
ATOM 691 O O . PHE A 1 94 ? 10.194 4.325 -16.159 1.00 75.88 94 PHE A O 1
ATOM 698 N N . ALA A 1 95 ? 12.120 3.582 -17.055 1.00 77.38 95 ALA A N 1
ATOM 699 C CA . ALA A 1 95 ? 11.800 2.166 -16.889 1.00 77.38 95 ALA A CA 1
ATOM 700 C C . ALA A 1 95 ? 11.693 1.784 -15.403 1.00 77.38 95 ALA A C 1
ATOM 702 O O . ALA A 1 95 ? 10.725 1.134 -15.000 1.00 77.38 95 ALA A O 1
ATOM 703 N N . MET A 1 96 ? 12.628 2.256 -14.573 1.00 76.31 96 MET A N 1
ATOM 704 C CA . MET A 1 96 ? 12.642 2.012 -13.125 1.00 76.31 96 MET A CA 1
ATOM 705 C C . MET A 1 96 ? 11.395 2.597 -12.437 1.00 76.31 96 MET A C 1
ATOM 707 O O . MET A 1 96 ? 10.741 1.912 -11.645 1.00 76.31 96 MET A O 1
ATOM 711 N N . CYS A 1 97 ? 11.017 3.833 -12.78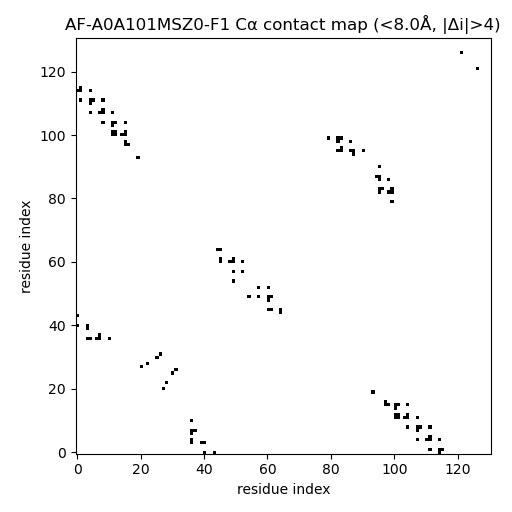0 1.00 77.44 97 CYS A N 1
ATOM 712 C CA . CYS A 1 97 ? 9.818 4.488 -12.254 1.00 77.44 97 CYS A CA 1
ATOM 713 C C . CYS A 1 97 ? 8.538 3.748 -12.681 1.00 77.44 97 CYS A C 1
ATOM 715 O O . CYS A 1 97 ? 7.671 3.466 -11.851 1.00 77.44 97 CYS A O 1
ATOM 717 N N . ARG A 1 98 ? 8.448 3.337 -13.954 1.00 81.75 98 ARG A N 1
ATOM 718 C CA . ARG A 1 98 ? 7.307 2.566 -14.474 1.00 81.75 98 ARG A CA 1
ATOM 719 C C . ARG A 1 98 ? 7.149 1.217 -13.766 1.00 81.75 98 ARG A C 1
ATOM 721 O O . ARG A 1 98 ? 6.035 0.837 -13.409 1.00 81.75 98 ARG A O 1
ATOM 728 N N . ASN A 1 99 ? 8.253 0.521 -13.501 1.00 83.75 99 ASN A N 1
ATOM 729 C CA . ASN A 1 99 ? 8.246 -0.730 -12.739 1.00 83.75 99 ASN A CA 1
ATOM 730 C C . ASN A 1 99 ? 7.760 -0.523 -11.295 1.00 83.75 99 ASN A C 1
ATOM 732 O O . ASN A 1 99 ? 6.981 -1.334 -10.789 1.00 83.75 99 ASN A O 1
ATOM 736 N N . GLY A 1 100 ? 8.137 0.592 -10.659 1.00 84.06 100 GLY A N 1
ATOM 737 C CA . GLY A 1 100 ? 7.605 0.991 -9.352 1.00 84.06 100 GLY A CA 1
ATOM 738 C C . GLY A 1 100 ? 6.085 1.178 -9.368 1.00 84.06 100 GLY A C 1
ATOM 739 O O . GLY A 1 100 ? 5.377 0.642 -8.509 1.00 84.06 100 GLY A O 1
ATOM 740 N N . TRP A 1 101 ? 5.563 1.860 -10.388 1.00 84.62 101 TRP A N 1
ATOM 741 C CA . TRP A 1 101 ? 4.121 2.057 -10.552 1.00 84.62 101 TRP A CA 1
ATOM 742 C C . TRP A 1 101 ? 3.354 0.756 -10.811 1.00 84.62 101 TRP A C 1
ATOM 744 O O . TRP A 1 101 ? 2.264 0.584 -10.264 1.00 84.62 101 TRP A O 1
ATOM 754 N N . TYR A 1 102 ? 3.917 -0.212 -11.543 1.00 87.06 102 TYR A N 1
ATOM 755 C CA . TYR A 1 102 ? 3.283 -1.530 -11.696 1.00 87.06 102 TYR A CA 1
ATOM 756 C C . TYR A 1 102 ? 3.101 -2.260 -10.361 1.00 87.06 102 TYR A C 1
ATOM 758 O O . TYR A 1 102 ? 2.068 -2.898 -10.137 1.00 87.06 102 TYR A O 1
ATOM 766 N N . VAL A 1 103 ? 4.054 -2.124 -9.439 1.00 89.88 103 VAL A N 1
ATOM 767 C CA . VAL A 1 103 ? 3.908 -2.682 -8.089 1.00 89.88 103 VAL A CA 1
ATOM 768 C C . VAL A 1 103 ? 2.806 -1.961 -7.310 1.00 89.88 103 VAL A C 1
ATOM 770 O O . VAL A 1 103 ? 1.990 -2.619 -6.658 1.00 89.88 103 VAL A O 1
ATOM 773 N N . ALA A 1 104 ? 2.696 -0.636 -7.444 1.00 85.94 104 ALA A N 1
ATOM 774 C CA . ALA A 1 104 ? 1.597 0.131 -6.854 1.00 85.94 104 ALA A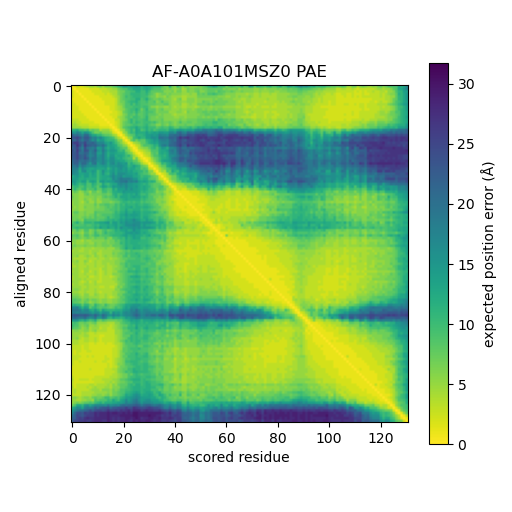 CA 1
ATOM 775 C C . ALA A 1 104 ? 0.218 -0.299 -7.400 1.00 85.94 104 ALA A C 1
ATOM 777 O O . ALA A 1 104 ? -0.739 -0.440 -6.629 1.00 85.94 104 ALA A O 1
ATOM 778 N N . VAL A 1 105 ? 0.112 -0.583 -8.704 1.00 89.81 105 VAL A N 1
ATOM 779 C CA . VAL A 1 105 ? -1.097 -1.148 -9.337 1.00 89.81 105 VAL A CA 1
ATOM 780 C C . VAL A 1 105 ? -1.437 -2.522 -8.752 1.00 89.81 105 VAL A C 1
ATOM 782 O O . VAL A 1 105 ? -2.601 -2.778 -8.424 1.00 89.81 105 VAL A O 1
ATOM 785 N N . GLY A 1 106 ? -0.439 -3.389 -8.557 1.00 90.88 106 GLY A N 1
ATOM 786 C CA . GLY A 1 106 ? -0.623 -4.703 -7.932 1.00 90.88 106 GLY A CA 1
ATOM 787 C C . GLY A 1 106 ? -1.176 -4.606 -6.506 1.00 90.88 106 GLY A C 1
ATOM 788 O O . GLY A 1 106 ? -2.204 -5.208 -6.188 1.00 90.88 106 GLY A O 1
ATOM 789 N N . LEU A 1 107 ? -0.554 -3.776 -5.666 1.00 89.56 107 LEU A N 1
ATOM 790 C CA . LEU A 1 107 ? -0.999 -3.514 -4.290 1.00 89.56 107 LEU A CA 1
ATOM 791 C C . LEU A 1 107 ? -2.411 -2.907 -4.238 1.00 89.56 107 LEU A C 1
ATOM 793 O O . LEU A 1 107 ? -3.237 -3.307 -3.416 1.00 89.56 107 LEU A O 1
ATOM 797 N N . SER A 1 108 ? -2.724 -1.989 -5.152 1.00 88.00 108 SER A N 1
ATOM 798 C CA . SER A 1 108 ? -4.054 -1.369 -5.243 1.00 88.00 108 SER A CA 1
ATOM 799 C C . SER A 1 108 ? -5.132 -2.366 -5.653 1.00 88.00 108 SER A C 1
ATOM 801 O O . SER A 1 108 ? -6.238 -2.348 -5.111 1.00 88.00 108 SER A O 1
ATOM 803 N N . SER A 1 109 ? -4.802 -3.279 -6.567 1.00 90.75 109 SER A N 1
ATOM 804 C CA . SER A 1 109 ? -5.705 -4.348 -7.000 1.00 90.75 109 SER A CA 1
ATOM 805 C C . SER A 1 109 ? -6.051 -5.285 -5.840 1.00 90.75 109 SER A C 1
ATOM 807 O O . SER A 1 109 ? -7.222 -5.618 -5.646 1.00 90.75 109 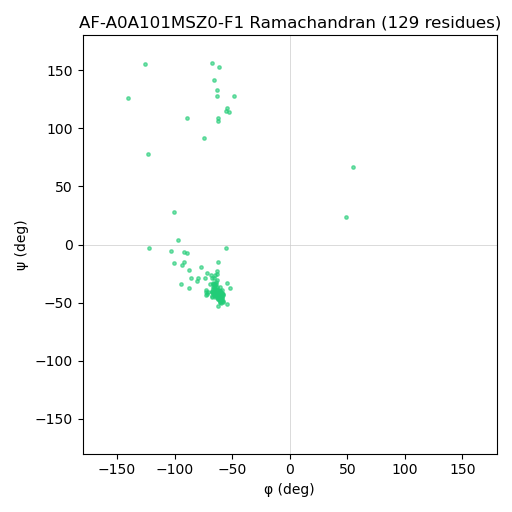SER A O 1
ATOM 809 N N . LEU A 1 110 ? -5.068 -5.637 -5.001 1.00 91.81 110 LEU A N 1
ATOM 810 C CA . LEU A 1 110 ? -5.310 -6.385 -3.761 1.00 91.81 110 LEU A CA 1
ATOM 811 C C . LEU A 1 110 ? -6.244 -5.618 -2.812 1.00 91.81 110 LEU A C 1
ATOM 813 O O . LEU A 1 110 ? -7.173 -6.206 -2.256 1.00 91.81 110 LEU A O 1
ATOM 817 N N . GLY A 1 111 ? -6.060 -4.301 -2.679 1.00 87.56 111 GLY A N 1
ATOM 818 C CA . GLY A 1 111 ? -6.951 -3.438 -1.896 1.00 87.56 111 GLY A CA 1
ATOM 819 C C . GLY A 1 111 ? -8.405 -3.466 -2.382 1.00 87.56 111 GLY A C 1
ATOM 820 O O . GLY A 1 111 ? -9.332 -3.566 -1.572 1.00 87.56 111 GLY A O 1
ATOM 821 N N . VAL A 1 112 ? -8.623 -3.458 -3.702 1.00 89.69 112 VAL A N 1
ATOM 822 C CA . VAL A 1 112 ? -9.961 -3.616 -4.297 1.00 89.69 112 VAL A CA 1
ATOM 823 C C . VAL A 1 112 ? -10.554 -4.983 -3.952 1.00 89.69 112 VAL A C 1
ATOM 825 O O . VAL A 1 112 ? -11.697 -5.038 -3.494 1.00 89.69 112 VAL A O 1
ATOM 828 N N . ILE A 1 113 ? -9.789 -6.070 -4.100 1.00 92.94 113 ILE A N 1
ATOM 829 C CA . ILE A 1 113 ? -10.247 -7.435 -3.782 1.00 92.94 113 ILE A CA 1
ATOM 830 C C . ILE A 1 113 ? -10.675 -7.533 -2.313 1.00 92.94 113 ILE A C 1
ATOM 832 O O . ILE A 1 113 ? -11.773 -8.013 -2.022 1.00 92.94 113 ILE A O 1
ATOM 836 N N . ILE A 1 114 ? -9.857 -7.022 -1.389 1.00 90.19 114 ILE A N 1
ATOM 837 C CA . ILE A 1 114 ? -10.164 -7.017 0.048 1.00 90.19 114 ILE A CA 1
ATOM 838 C C . ILE A 1 114 ? -11.413 -6.175 0.330 1.00 90.19 114 ILE A C 1
ATOM 840 O O . ILE A 1 114 ? -12.300 -6.608 1.069 1.00 90.19 114 ILE A O 1
ATOM 844 N N . SER A 1 115 ? -11.527 -4.990 -0.278 1.00 87.00 115 SER A N 1
ATOM 845 C CA . SER A 1 115 ? -12.685 -4.116 -0.070 1.00 87.00 115 SER A CA 1
ATOM 846 C C . SER A 1 115 ? -13.983 -4.701 -0.634 1.00 87.00 115 SER A C 1
ATOM 848 O O . SER A 1 115 ? -15.055 -4.437 -0.089 1.00 87.00 115 SER A O 1
ATOM 850 N N . VAL A 1 116 ? -13.918 -5.451 -1.730 1.00 90.12 116 VAL A N 1
ATOM 851 C CA . VAL A 1 116 ? -15.074 -6.160 -2.285 1.00 90.12 116 VAL A CA 1
ATOM 852 C C . VAL A 1 116 ? -15.427 -7.357 -1.400 1.00 90.12 116 VAL A C 1
ATOM 854 O O . VAL A 1 116 ? -16.596 -7.546 -1.063 1.00 90.12 116 VAL A O 1
ATOM 857 N N . GLY A 1 117 ? -14.429 -8.118 -0.943 1.00 89.50 117 GLY A N 1
ATOM 858 C CA . GLY A 1 117 ? -14.614 -9.223 -0.002 1.00 89.50 117 GLY A CA 1
ATOM 859 C C . GLY A 1 117 ? -15.278 -8.786 1.307 1.00 89.50 117 GLY A C 1
ATOM 860 O O . GLY A 1 117 ? -16.227 -9.428 1.758 1.00 89.50 117 GLY A O 1
ATOM 861 N N . SER A 1 118 ? -14.860 -7.655 1.881 1.00 85.06 118 SER A N 1
ATOM 862 C CA . SER A 1 118 ? -15.465 -7.117 3.106 1.00 85.06 118 SER A CA 1
ATOM 863 C C . SER A 1 118 ? -16.912 -6.660 2.903 1.00 85.06 118 SER A C 1
ATOM 865 O O . SER A 1 118 ? -17.746 -6.862 3.787 1.00 85.06 118 SER A O 1
ATOM 867 N N . LEU A 1 119 ? -17.251 -6.128 1.723 1.00 86.31 119 LEU A N 1
ATOM 868 C CA . LEU A 1 119 ? -18.632 -5.801 1.365 1.00 86.31 119 LEU A CA 1
ATOM 869 C C . LEU A 1 119 ? -19.507 -7.062 1.299 1.00 86.31 119 LEU A C 1
ATOM 871 O O . LEU A 1 119 ? -20.625 -7.067 1.820 1.00 86.31 119 LEU A O 1
ATOM 875 N N . PHE A 1 120 ? -19.010 -8.141 0.689 1.00 88.19 120 PHE A N 1
ATOM 876 C CA . PHE A 1 120 ? -19.722 -9.422 0.661 1.00 88.19 120 PHE A CA 1
ATOM 877 C C . PHE A 1 120 ? -19.877 -10.027 2.057 1.00 88.19 120 PHE A C 1
ATOM 879 O O . PHE A 1 120 ? -20.952 -10.536 2.381 1.00 88.19 120 PHE A O 1
ATOM 886 N N . TYR A 1 121 ? -18.843 -9.930 2.894 1.00 86.38 121 TYR A N 1
ATOM 887 C CA . TYR A 1 121 ? -18.896 -10.380 4.281 1.00 86.38 121 TYR A CA 1
ATOM 888 C C . TYR A 1 121 ? -19.966 -9.621 5.080 1.00 86.38 121 TYR A C 1
ATOM 890 O O . TYR A 1 121 ? -20.819 -10.249 5.705 1.00 86.38 121 TYR A O 1
ATOM 898 N N . GLN A 1 122 ? -20.005 -8.287 4.978 1.00 83.12 122 GLN A N 1
ATOM 899 C CA . GLN A 1 122 ? -21.033 -7.466 5.634 1.00 83.12 122 GLN A CA 1
ATOM 900 C C . GLN A 1 122 ? -22.448 -7.755 5.125 1.00 83.12 122 GLN A C 1
ATOM 902 O O . GLN A 1 122 ? -23.393 -7.744 5.908 1.00 83.12 122 GLN A O 1
ATOM 907 N N . ARG A 1 123 ? -22.621 -8.035 3.827 1.00 83.69 123 ARG A N 1
ATOM 908 C CA . ARG A 1 123 ? -23.934 -8.426 3.288 1.00 83.69 123 ARG A CA 1
ATOM 909 C C . ARG A 1 123 ? -24.419 -9.770 3.829 1.00 83.69 123 ARG A C 1
ATOM 911 O O . ARG A 1 123 ? -25.623 -9.943 3.984 1.00 83.69 123 ARG A O 1
ATOM 918 N N . ARG A 1 124 ? -23.510 -10.717 4.086 1.00 83.62 124 ARG A N 1
ATOM 919 C CA . ARG A 1 124 ? -23.851 -12.039 4.644 1.00 83.62 124 ARG A CA 1
ATOM 920 C C . ARG A 1 124 ? -24.048 -12.016 6.158 1.00 83.62 124 ARG A C 1
ATOM 922 O O . ARG A 1 124 ? -24.871 -12.772 6.662 1.00 83.62 124 ARG A O 1
ATOM 929 N N . HIS A 1 125 ? -23.338 -11.140 6.860 1.00 76.38 125 HIS A N 1
ATOM 930 C CA . HIS A 1 125 ? -23.474 -10.926 8.297 1.00 76.38 125 HIS A CA 1
ATOM 931 C C . HIS A 1 125 ? -23.805 -9.455 8.562 1.00 76.38 125 HIS A C 1
ATOM 933 O O . HIS A 1 125 ? -22.906 -8.687 8.919 1.00 76.38 125 HIS A O 1
ATOM 939 N N . PRO A 1 126 ? -25.070 -9.031 8.365 1.00 67.69 126 PRO A N 1
ATOM 940 C CA . PRO A 1 126 ? -25.481 -7.682 8.713 1.00 67.69 126 PRO A CA 1
ATOM 941 C C . PRO A 1 126 ? -25.302 -7.512 10.220 1.00 67.69 126 PRO A C 1
ATOM 943 O O . PRO A 1 126 ? -26.049 -8.070 11.022 1.00 67.69 126 PRO A O 1
ATOM 946 N N . ILE A 1 127 ? -24.270 -6.768 10.607 1.00 60.16 127 ILE A N 1
ATOM 947 C CA . ILE A 1 127 ? -24.050 -6.372 11.993 1.00 60.16 127 ILE A CA 1
ATOM 948 C C . ILE A 1 127 ? -25.265 -5.519 12.369 1.00 60.16 127 ILE A C 1
ATOM 950 O O . ILE A 1 127 ? -25.438 -4.418 11.840 1.00 60.16 127 ILE A O 1
ATOM 954 N N . MET A 1 128 ? -26.147 -6.046 13.226 1.00 51.34 128 MET A N 1
ATOM 955 C CA . MET A 1 128 ? -27.165 -5.229 13.883 1.00 51.34 128 MET A CA 1
ATOM 956 C C . MET A 1 128 ? -26.420 -4.092 14.580 1.00 51.34 128 MET A C 1
ATOM 958 O O . MET A 1 128 ? -25.542 -4.340 15.404 1.00 51.34 128 MET A O 1
ATOM 962 N N . LYS A 1 129 ? -26.702 -2.855 14.158 1.00 43.34 129 LYS A N 1
ATOM 963 C CA . LYS A 1 129 ? -26.072 -1.646 14.694 1.00 43.34 129 LYS A CA 1
ATOM 964 C C . LYS A 1 129 ? -26.127 -1.692 16.228 1.00 43.34 129 LYS A C 1
ATOM 966 O O . LYS A 1 129 ? -27.226 -1.871 16.754 1.00 43.34 129 LYS A O 1
ATOM 971 N N . PRO A 1 130 ? -25.009 -1.507 16.946 1.00 45.31 130 PRO A N 1
ATOM 972 C CA . PRO A 1 130 ? -25.092 -1.140 18.348 1.00 45.31 130 PRO A CA 1
ATOM 973 C C . PRO A 1 130 ? -25.776 0.231 18.427 1.00 45.31 130 PRO A C 1
ATOM 975 O O . PRO A 1 130 ? -25.468 1.120 17.628 1.00 45.31 130 PRO A O 1
ATOM 978 N N . HIS A 1 131 ? -26.746 0.336 19.332 1.00 36.91 131 HIS A N 1
ATOM 979 C CA . HIS A 1 131 ? -27.415 1.577 19.718 1.00 36.91 131 HIS A CA 1
ATOM 980 C C . HIS A 1 131 ? -26.430 2.625 20.244 1.00 36.91 131 HIS A C 1
ATOM 982 O O . HIS A 1 131 ? -25.437 2.226 20.895 1.00 36.91 131 HIS A O 1
#